Protein AF-A0ABC8ISS9-F1 (afdb_monomer)

Secondary structure (DSSP, 8-state):
---EEEEEEE--TT-GGG-EEEEEEEEEETTEEEEEEEEEEHHHIIIIIHHHHHHHHHS----

Foldseek 3Di:
DDKDWDWDWAADPVCVLVTKIWIWIWDDDPNDIDIDIFMDRPNVCVVPCVVVSVCSRVVDDDD

Radius of gyration: 13.29 Å; Cα contacts (8 Å, |Δi|>4): 107; chains: 1; bounding box: 28×23×36 Å

Structure (mmCIF, N/CA/C/O backbone):
data_AF-A0ABC8ISS9-F1
#
_entry.id   AF-A0ABC8ISS9-F1
#
loop_
_atom_site.group_PDB
_atom_site.id
_atom_site.type_symbol
_atom_site.label_atom_id
_atom_site.label_alt_id
_atom_site.label_comp_id
_atom_site.label_asym_id
_atom_site.label_entity_id
_atom_site.label_seq_id
_atom_site.pdbx_PDB_ins_code
_atom_site.Cartn_x
_atom_site.Cartn_y
_atom_site.Cartn_z
_atom_site.occupancy
_atom_site.B_iso_or_equiv
_atom_site.auth_seq_id
_atom_site.auth_comp_id
_atom_site.auth_asym_id
_atom_site.auth_atom_id
_atom_site.pdbx_PDB_model_num
ATOM 1 N N . MET A 1 1 ? -6.728 1.329 20.213 1.00 73.06 1 MET A N 1
ATOM 2 C CA . MET A 1 1 ? -6.863 0.951 18.791 1.00 73.06 1 MET A CA 1
ATOM 3 C C . MET A 1 1 ? -5.479 0.606 18.263 1.00 73.06 1 MET A C 1
ATOM 5 O O . MET A 1 1 ? -4.575 1.408 18.448 1.00 73.06 1 MET A O 1
ATOM 9 N N . GLN A 1 2 ? -5.279 -0.601 17.727 1.00 88.69 2 GLN A N 1
ATOM 10 C CA . GLN A 1 2 ? -3.961 -1.088 17.294 1.00 88.69 2 GLN A CA 1
ATOM 11 C C . GLN A 1 2 ? -3.881 -1.092 15.767 1.00 88.69 2 GLN A C 1
ATOM 13 O O . GLN A 1 2 ? -4.788 -1.596 15.103 1.00 88.69 2 GLN A O 1
ATOM 18 N N . TRP A 1 3 ? -2.783 -0.572 15.224 1.00 92.56 3 TRP A N 1
ATOM 19 C CA . TRP A 1 3 ? -2.487 -0.602 13.793 1.00 92.56 3 TRP A CA 1
ATOM 20 C C . TRP A 1 3 ? -1.592 -1.791 13.440 1.00 92.56 3 TRP A C 1
ATOM 22 O O . TRP A 1 3 ? -0.710 -2.175 14.216 1.00 92.56 3 TRP A O 1
ATOM 32 N N . ARG A 1 4 ? -1.807 -2.362 12.255 1.00 94.88 4 ARG A N 1
ATOM 33 C CA . ARG A 1 4 ? -0.906 -3.318 11.605 1.00 94.88 4 ARG A CA 1
ATOM 34 C C . ARG A 1 4 ? -0.494 -2.749 10.258 1.00 94.88 4 ARG A C 1
ATOM 36 O O . ARG A 1 4 ? -1.358 -2.358 9.482 1.00 94.88 4 ARG A O 1
ATOM 43 N N . GLN A 1 5 ? 0.808 -2.701 10.013 1.00 95.25 5 GLN A N 1
ATOM 44 C CA . GLN A 1 5 ? 1.379 -2.271 8.743 1.00 95.25 5 GLN A CA 1
ATOM 45 C C . GLN A 1 5 ? 2.186 -3.424 8.170 1.00 95.25 5 GLN A C 1
ATOM 47 O O . GLN A 1 5 ? 3.010 -4.005 8.876 1.00 95.25 5 GLN A O 1
ATOM 52 N N . GLN A 1 6 ? 1.921 -3.762 6.915 1.00 97.38 6 GLN A N 1
ATOM 53 C CA . GLN A 1 6 ? 2.635 -4.806 6.204 1.00 97.38 6 GLN A CA 1
ATOM 54 C C . GLN A 1 6 ? 2.945 -4.331 4.790 1.00 97.38 6 GLN A C 1
ATOM 56 O O . GLN A 1 6 ? 2.066 -3.843 4.079 1.00 97.38 6 GLN A O 1
ATOM 61 N N . THR A 1 7 ? 4.200 -4.506 4.396 1.00 96.25 7 TH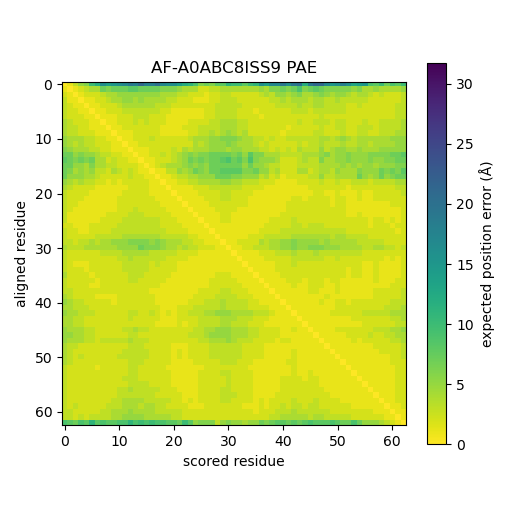R A N 1
ATOM 62 C CA . THR A 1 7 ? 4.674 -4.212 3.047 1.00 96.25 7 THR A CA 1
ATOM 63 C C . THR A 1 7 ? 4.935 -5.519 2.320 1.00 96.25 7 THR A C 1
ATOM 65 O O . THR A 1 7 ? 5.514 -6.447 2.889 1.00 96.25 7 THR A O 1
ATOM 68 N N . PHE A 1 8 ? 4.510 -5.579 1.064 1.00 97.19 8 PHE A N 1
ATOM 69 C CA . PHE A 1 8 ? 4.746 -6.696 0.164 1.00 97.19 8 PHE A CA 1
ATOM 70 C C . PHE A 1 8 ? 5.343 -6.191 -1.140 1.00 97.19 8 PHE A C 1
ATOM 72 O O . PHE A 1 8 ? 4.933 -5.153 -1.661 1.00 97.19 8 PHE A O 1
ATOM 79 N N . TRP A 1 9 ? 6.258 -6.976 -1.694 1.00 95.56 9 TRP A N 1
ATOM 80 C CA . TRP A 1 9 ? 6.666 -6.855 -3.083 1.00 95.56 9 TRP A CA 1
ATOM 81 C C . TR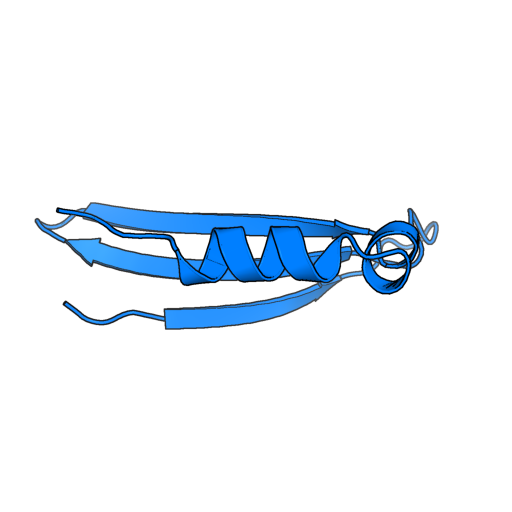P A 1 9 ? 6.048 -8.012 -3.858 1.00 95.56 9 TRP A C 1
ATOM 83 O O . TRP A 1 9 ? 6.121 -9.167 -3.436 1.00 95.56 9 TRP A O 1
ATOM 93 N N . THR A 1 10 ? 5.372 -7.689 -4.953 1.00 96.44 10 THR A N 1
ATOM 94 C CA . THR A 1 10 ? 4.619 -8.659 -5.754 1.00 96.44 10 THR A CA 1
ATOM 95 C C . THR A 1 10 ? 5.032 -8.555 -7.206 1.00 96.44 10 THR A C 1
ATOM 97 O O . THR A 1 10 ? 5.215 -7.450 -7.698 1.00 96.44 10 THR A O 1
ATOM 100 N N . GLN A 1 11 ? 5.149 -9.680 -7.902 1.00 95.81 11 GLN A N 1
ATOM 101 C CA . GLN A 1 11 ? 5.540 -9.708 -9.308 1.00 95.81 11 GLN A CA 1
ATOM 102 C C . GLN A 1 11 ? 4.635 -10.666 -10.078 1.00 95.81 11 GLN A C 1
ATOM 104 O O . GLN A 1 11 ? 4.290 -11.740 -9.583 1.00 95.81 11 GLN A O 1
ATOM 109 N N . THR A 1 12 ? 4.224 -10.253 -11.272 1.00 94.75 12 THR A N 1
ATOM 110 C CA . THR A 1 12 ? 3.501 -11.093 -12.229 1.00 94.75 12 THR A CA 1
ATOM 111 C C . THR A 1 12 ? 4.492 -11.780 -13.167 1.00 94.75 12 THR A C 1
ATOM 113 O O . THR A 1 12 ? 5.609 -11.304 -13.360 1.00 94.75 12 THR A O 1
ATOM 116 N N . ALA A 1 13 ? 4.102 -12.915 -13.753 1.00 96.06 13 ALA A N 1
ATOM 117 C CA . ALA A 1 13 ? 4.994 -13.706 -14.607 1.00 96.06 13 ALA A CA 1
ATOM 118 C C . ALA A 1 13 ? 5.481 -12.951 -15.861 1.00 96.06 13 ALA A C 1
ATOM 120 O O . ALA A 1 13 ? 6.570 -13.224 -16.354 1.00 96.06 13 ALA A O 1
ATOM 121 N N . ASP A 1 14 ? 4.687 -12.002 -16.358 1.00 93.56 14 ASP A N 1
ATOM 122 C CA . ASP A 1 14 ? 5.006 -11.127 -17.491 1.00 93.56 14 ASP A CA 1
ATOM 123 C C . ASP A 1 14 ? 5.871 -9.911 -17.109 1.00 93.56 14 ASP A C 1
ATOM 125 O O . ASP A 1 14 ? 6.312 -9.175 -17.988 1.00 93.56 14 ASP A O 1
ATOM 129 N N . GLY A 1 15 ? 6.155 -9.709 -15.817 1.00 91.75 15 GLY A N 1
ATOM 130 C CA . GLY A 1 15 ? 7.030 -8.637 -15.346 1.00 91.75 15 GLY A CA 1
ATOM 131 C C . GLY A 1 15 ? 6.406 -7.239 -15.373 1.00 91.75 15 GLY A C 1
ATOM 132 O O . GLY A 1 15 ? 7.152 -6.260 -15.407 1.00 91.75 15 GLY A O 1
ATOM 133 N N . ASP A 1 16 ? 5.072 -7.132 -15.339 1.00 92.00 16 ASP A N 1
ATOM 134 C CA . ASP A 1 16 ? 4.352 -5.851 -15.333 1.00 92.00 16 ASP A CA 1
ATOM 135 C C . ASP A 1 16 ? 4.915 -4.873 -14.283 1.00 92.00 16 ASP A C 1
ATOM 137 O O . ASP A 1 16 ? 5.049 -5.194 -13.097 1.00 92.00 16 ASP A O 1
ATOM 141 N N . GLU A 1 17 ? 5.278 -3.676 -14.749 1.00 92.00 17 GLU A N 1
ATOM 142 C CA . GLU A 1 17 ? 5.907 -2.584 -13.988 1.00 92.00 17 GLU A CA 1
ATOM 143 C C . GLU A 1 17 ? 7.177 -2.952 -13.184 1.00 92.00 17 GLU A C 1
ATOM 145 O O . GLU A 1 17 ? 7.581 -2.191 -12.301 1.00 92.00 17 GLU A O 1
ATOM 150 N N . GLY A 1 18 ? 7.818 -4.095 -13.465 1.00 92.12 18 GLY A N 1
ATOM 151 C CA . GLY A 1 18 ? 8.954 -4.600 -12.681 1.00 92.12 18 GLY A CA 1
ATOM 152 C C . GLY A 1 18 ? 8.557 -5.172 -11.313 1.00 92.12 18 GLY A C 1
ATOM 153 O O . GLY A 1 18 ? 9.412 -5.401 -10.461 1.00 92.12 18 GLY A O 1
ATOM 154 N N . GLY A 1 19 ? 7.264 -5.425 -11.101 1.00 96.06 19 GLY A N 1
ATOM 155 C CA . GLY A 1 19 ? 6.682 -5.739 -9.801 1.00 96.06 19 GLY A CA 1
ATOM 156 C C . GLY A 1 19 ? 5.997 -4.527 -9.168 1.00 96.06 19 GLY A C 1
ATOM 157 O O . GLY A 1 19 ? 6.078 -3.408 -9.659 1.00 96.06 19 GLY A O 1
ATOM 158 N N . LYS A 1 20 ? 5.259 -4.748 -8.083 1.00 97.88 20 LYS A N 1
ATOM 159 C CA . LYS A 1 20 ? 4.450 -3.740 -7.388 1.00 97.88 20 LYS A CA 1
ATOM 160 C C . LYS A 1 20 ? 4.728 -3.791 -5.897 1.00 97.88 20 LYS A C 1
ATOM 162 O O . LYS A 1 20 ? 4.613 -4.852 -5.275 1.00 97.88 20 LYS A O 1
ATOM 167 N N . HIS A 1 21 ? 5.020 -2.624 -5.335 1.00 98.06 21 HIS A N 1
ATOM 168 C CA . HIS A 1 21 ? 5.092 -2.390 -3.897 1.00 98.06 21 HIS A CA 1
ATOM 169 C C . HIS A 1 21 ? 3.680 -2.170 -3.373 1.00 98.06 21 HIS A C 1
ATOM 171 O O . HIS A 1 21 ? 2.978 -1.272 -3.839 1.00 98.06 21 HIS A O 1
ATOM 177 N N . GLN A 1 22 ? 3.254 -2.993 -2.418 1.00 98.25 22 GLN A N 1
ATOM 178 C CA . GLN A 1 22 ? 1.947 -2.896 -1.775 1.00 98.25 22 GLN A CA 1
ATOM 179 C C . GLN A 1 22 ? 2.133 -2.639 -0.283 1.00 98.25 22 GLN A C 1
ATOM 181 O O . GLN A 1 22 ? 2.689 -3.475 0.427 1.00 98.25 22 GLN A O 1
ATOM 186 N N . LEU A 1 23 ? 1.655 -1.491 0.191 1.00 98.25 23 LEU A N 1
ATOM 187 C CA . LEU A 1 23 ? 1.643 -1.124 1.602 1.00 98.25 23 LEU A CA 1
ATOM 188 C C . LEU A 1 23 ? 0.210 -1.245 2.111 1.00 98.25 23 LEU A C 1
ATOM 190 O O . LEU A 1 23 ? -0.704 -0.612 1.576 1.00 98.25 23 LEU A O 1
ATOM 194 N N . ILE A 1 24 ? 0.018 -2.073 3.134 1.00 98.31 24 ILE A N 1
ATOM 195 C CA . ILE A 1 24 ? -1.283 -2.346 3.740 1.00 98.31 24 ILE A CA 1
ATOM 196 C C . ILE A 1 24 ? -1.257 -1.886 5.196 1.00 98.31 24 ILE A C 1
ATOM 198 O O . ILE A 1 24 ? -0.502 -2.426 6.004 1.00 98.31 24 ILE A O 1
ATOM 202 N N . THR A 1 25 ? -2.126 -0.932 5.529 1.00 98.00 25 THR A N 1
ATOM 203 C CA . THR A 1 25 ? -2.368 -0.451 6.894 1.00 98.00 25 THR A CA 1
ATOM 204 C C . THR A 1 25 ? -3.765 -0.877 7.323 1.00 98.00 25 THR A C 1
ATOM 206 O O . THR A 1 25 ? -4.747 -0.521 6.676 1.00 98.00 25 THR A O 1
ATOM 209 N N . ALA A 1 26 ? -3.879 -1.628 8.415 1.00 97.81 26 ALA A N 1
ATOM 210 C CA . ALA A 1 26 ? -5.151 -2.169 8.880 1.00 97.81 26 ALA A CA 1
ATOM 211 C C . ALA A 1 26 ? -5.375 -1.976 10.383 1.00 97.81 26 ALA A C 1
ATOM 213 O O . ALA A 1 26 ? -4.432 -1.951 11.178 1.00 97.81 26 ALA A O 1
ATOM 214 N N . THR A 1 27 ? -6.643 -1.871 10.776 1.00 97.88 27 THR A N 1
ATOM 215 C CA . THR A 1 27 ? -7.078 -1.790 12.175 1.00 97.88 27 THR A CA 1
ATOM 216 C C . THR A 1 27 ? -8.531 -2.239 12.331 1.00 97.88 27 THR A C 1
ATOM 218 O O . THR A 1 27 ? -9.275 -2.320 11.355 1.00 97.88 27 THR A O 1
ATOM 221 N N . VAL A 1 28 ? -8.948 -2.508 13.566 1.00 97.38 28 VAL A N 1
ATOM 222 C CA . VAL A 1 28 ? -10.341 -2.803 13.913 1.00 97.38 28 VAL A CA 1
ATOM 223 C C . VAL A 1 28 ? -10.858 -1.707 14.841 1.00 97.38 28 VAL A C 1
ATOM 225 O O . VAL A 1 28 ? -10.242 -1.436 15.873 1.00 97.38 28 VAL A O 1
ATOM 228 N N . ASN A 1 29 ? -11.993 -1.101 14.483 1.00 96.44 29 ASN A N 1
ATOM 229 C CA . ASN A 1 29 ? -12.717 -0.136 15.315 1.00 96.44 29 ASN A CA 1
ATOM 230 C C . ASN A 1 29 ? -14.222 -0.409 15.255 1.00 96.44 29 ASN A C 1
ATOM 232 O O . ASN A 1 29 ? -14.755 -0.702 14.187 1.00 96.44 29 ASN A O 1
ATOM 236 N N . GLY A 1 30 ? -14.906 -0.359 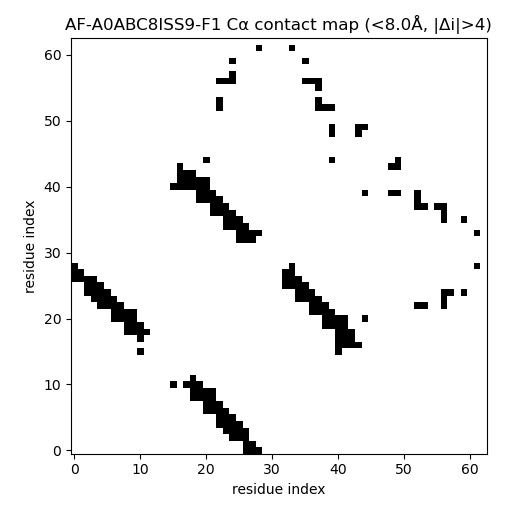16.401 1.00 94.38 30 GLY A N 1
ATOM 237 C CA . GLY A 1 30 ? -16.357 -0.572 16.476 1.00 94.38 30 GLY A CA 1
ATOM 238 C C . GLY A 1 30 ? -16.842 -1.889 15.854 1.00 94.38 30 GLY A C 1
ATOM 239 O O . GLY A 1 30 ? -17.900 -1.920 15.232 1.00 94.38 30 GLY A O 1
ATOM 240 N N . GLY A 1 31 ? -16.045 -2.962 15.941 1.00 96.19 31 GLY A N 1
ATOM 241 C CA . GLY A 1 31 ? -16.362 -4.261 15.330 1.00 96.19 31 GLY A CA 1
ATOM 242 C C . GLY A 1 31 ? -16.193 -4.323 13.805 1.00 96.19 31 GLY A C 1
ATOM 243 O O . GLY A 1 31 ? -16.527 -5.341 13.204 1.00 96.19 31 GLY A O 1
ATOM 244 N N . LYS A 1 32 ? -15.662 -3.271 13.169 1.00 97.06 32 LYS A N 1
ATOM 245 C CA . LYS A 1 32 ? -15.407 -3.209 11.723 1.00 97.06 32 LYS A CA 1
ATOM 246 C C . LYS A 1 32 ? -13.907 -3.206 11.433 1.00 97.06 32 LYS A C 1
ATOM 248 O O . LYS A 1 32 ? -13.133 -2.539 12.119 1.00 97.06 32 LYS A O 1
ATOM 253 N N . LEU A 1 33 ? -13.510 -3.952 10.403 1.00 97.19 33 LEU A N 1
ATOM 254 C CA . LEU A 1 33 ? -12.144 -3.986 9.882 1.00 97.19 33 LEU A CA 1
ATOM 255 C C . LEU A 1 33 ? -11.963 -2.871 8.848 1.00 97.19 33 LEU A C 1
ATOM 257 O O . LEU A 1 33 ? -12.691 -2.808 7.860 1.00 97.19 33 LEU A O 1
ATOM 261 N N . TYR A 1 34 ? -10.967 -2.023 9.071 1.00 97.94 34 TYR A N 1
ATOM 262 C CA . TYR A 1 34 ? -10.575 -0.943 8.176 1.00 97.94 34 TYR A CA 1
ATOM 263 C C . TYR A 1 34 ?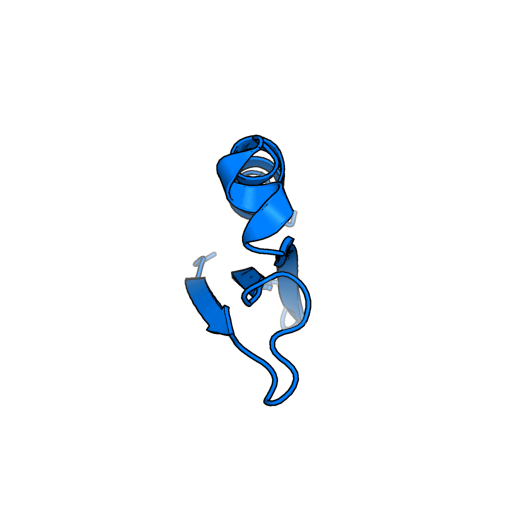 -9.214 -1.267 7.577 1.00 97.94 34 TYR A C 1
ATOM 265 O O . TYR A 1 34 ? -8.272 -1.567 8.311 1.00 97.94 34 TYR A O 1
ATOM 273 N N . ILE A 1 35 ? -9.113 -1.201 6.250 1.00 97.75 35 ILE A N 1
ATOM 274 C CA . ILE A 1 35 ? -7.889 -1.494 5.503 1.00 97.75 35 ILE A CA 1
ATOM 275 C C . ILE A 1 35 ? -7.637 -0.351 4.524 1.00 97.75 35 ILE A C 1
ATOM 277 O O . ILE A 1 35 ? -8.487 -0.040 3.692 1.00 97.75 35 ILE A O 1
ATOM 281 N N . CYS A 1 36 ? -6.451 0.238 4.592 1.00 97.88 36 CYS A N 1
ATOM 282 C CA . CYS A 1 36 ? -5.893 1.082 3.550 1.00 97.88 36 CYS A CA 1
ATOM 283 C C . CYS A 1 36 ? -4.844 0.276 2.789 1.00 97.88 36 CYS A C 1
ATOM 285 O O . CYS A 1 36 ? -3.946 -0.304 3.400 1.00 97.88 36 CYS A O 1
ATOM 287 N N . LYS A 1 37 ? -4.959 0.243 1.459 1.00 98.12 37 LYS A N 1
ATOM 288 C CA . LYS A 1 37 ? -3.928 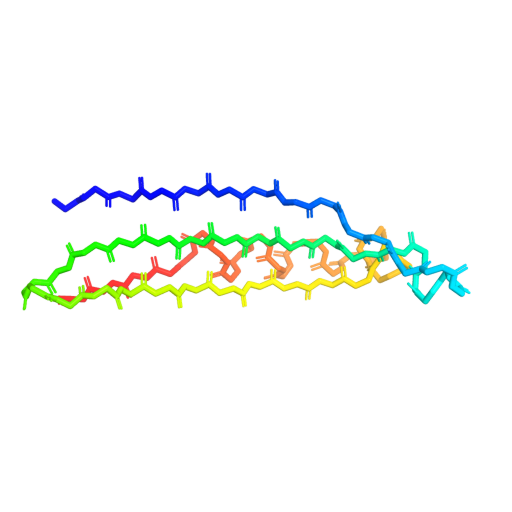-0.295 0.575 1.00 98.12 37 LYS A CA 1
ATOM 289 C C . LYS A 1 37 ? -3.463 0.801 -0.370 1.00 98.12 37 LYS A C 1
ATOM 291 O O . LYS A 1 37 ? -4.248 1.280 -1.184 1.00 98.12 37 LYS A O 1
ATOM 296 N N . ALA A 1 38 ? -2.186 1.142 -0.291 1.00 98.19 38 ALA A N 1
ATOM 297 C CA . ALA A 1 38 ? -1.527 2.029 -1.235 1.00 98.19 38 ALA A CA 1
ATOM 298 C C . ALA A 1 38 ? -0.487 1.220 -2.022 1.00 98.19 38 ALA A C 1
ATOM 300 O O . ALA A 1 38 ? 0.199 0.368 -1.455 1.00 98.19 38 ALA A O 1
ATOM 301 N N . GLN A 1 39 ? -0.392 1.442 -3.334 1.00 98.06 39 GLN A N 1
ATOM 302 C CA . GLN A 1 39 ? 0.521 0.680 -4.184 1.00 98.06 39 GLN A CA 1
ATOM 303 C C . GLN A 1 39 ? 1.106 1.517 -5.317 1.00 98.06 39 GLN A C 1
ATOM 305 O O . GLN A 1 39 ? 0.462 2.449 -5.801 1.00 98.06 39 GLN A O 1
ATOM 310 N N . ALA A 1 40 ? 2.286 1.120 -5.783 1.00 98.06 40 ALA A N 1
ATOM 311 C CA . ALA A 1 40 ? 2.849 1.561 -7.053 1.00 98.06 40 ALA A CA 1
ATOM 312 C C . ALA A 1 40 ? 3.731 0.462 -7.656 1.00 98.06 40 ALA A C 1
ATOM 314 O O . ALA A 1 40 ? 4.349 -0.313 -6.922 1.00 98.06 40 ALA A O 1
ATOM 315 N N . GLY A 1 41 ? 3.793 0.417 -8.987 1.00 97.75 41 GLY A N 1
ATOM 316 C CA . GLY A 1 41 ? 4.790 -0.367 -9.709 1.00 97.75 41 GLY A CA 1
ATOM 317 C C . GLY A 1 41 ? 6.211 0.059 -9.367 1.00 97.75 41 GLY A C 1
ATOM 318 O O . GLY A 1 41 ? 6.447 1.238 -9.092 1.00 97.75 41 GLY A O 1
ATOM 319 N N . ASP A 1 42 ? 7.149 -0.883 -9.398 1.00 97.44 42 ASP A N 1
ATOM 320 C CA . ASP A 1 42 ? 8.563 -0.669 -9.092 1.00 97.44 42 ASP A CA 1
ATOM 321 C C . ASP A 1 42 ? 9.153 0.421 -9.997 1.00 97.44 42 ASP A C 1
ATOM 323 O O . ASP A 1 42 ? 9.799 1.348 -9.510 1.00 97.44 42 ASP A O 1
ATOM 327 N N . GLU A 1 43 ? 8.771 0.427 -11.281 1.00 95.81 43 GLU A N 1
ATOM 328 C CA . GLU A 1 43 ? 9.162 1.463 -12.244 1.00 95.81 43 GLU A CA 1
ATOM 329 C C . GLU A 1 43 ? 8.821 2.893 -11.786 1.00 95.81 43 GLU A C 1
ATOM 331 O O . GLU A 1 43 ? 9.587 3.837 -11.991 1.00 95.81 43 GLU A O 1
ATOM 336 N N . ARG A 1 44 ? 7.652 3.081 -11.164 1.00 97.00 44 ARG A N 1
ATOM 337 C CA . ARG A 1 44 ? 7.207 4.381 -10.634 1.00 97.00 44 ARG A CA 1
ATOM 338 C C . ARG A 1 44 ? 7.719 4.614 -9.217 1.00 97.00 44 ARG A C 1
ATOM 340 O O . ARG A 1 44 ? 7.923 5.765 -8.826 1.00 97.00 44 ARG A O 1
ATOM 347 N N . TRP A 1 45 ? 7.934 3.544 -8.456 1.00 97.50 45 TRP A N 1
ATOM 348 C CA . TRP A 1 45 ? 8.381 3.572 -7.070 1.00 97.50 45 TRP A CA 1
ATOM 349 C C . TRP A 1 45 ? 9.698 4.330 -6.928 1.00 97.50 45 TRP A C 1
ATOM 351 O O . TRP A 1 45 ? 9.746 5.329 -6.206 1.00 97.50 45 TRP A O 1
ATOM 361 N N . PHE A 1 46 ? 10.725 3.937 -7.690 1.00 94.62 46 PHE A N 1
ATOM 362 C CA . PHE A 1 46 ? 12.029 4.608 -7.650 1.00 94.62 46 PHE A CA 1
ATOM 363 C C . PHE A 1 46 ? 12.030 5.983 -8.339 1.00 94.62 46 PHE A C 1
ATOM 365 O O . PHE A 1 46 ? 12.908 6.799 -8.070 1.00 94.62 46 PHE A O 1
ATOM 372 N N . LYS A 1 47 ? 11.026 6.288 -9.176 1.00 97.62 47 LYS A N 1
ATOM 373 C CA . LYS A 1 47 ? 10.814 7.623 -9.774 1.00 97.62 47 LYS A CA 1
ATOM 374 C C . LYS A 1 47 ? 10.079 8.600 -8.839 1.00 97.62 47 LYS A C 1
ATOM 376 O O . LYS A 1 47 ? 9.678 9.678 -9.270 1.00 97.62 47 LYS A O 1
ATOM 381 N N . GLY A 1 48 ? 9.899 8.243 -7.565 1.00 97.44 48 GLY A N 1
ATOM 382 C CA . GLY A 1 48 ? 9.365 9.127 -6.523 1.00 97.44 48 GLY A CA 1
ATOM 383 C C . GLY A 1 48 ? 7.914 8.863 -6.121 1.00 97.44 48 GLY A C 1
ATOM 384 O O . GLY A 1 48 ? 7.390 9.567 -5.255 1.00 97.44 48 GLY A O 1
ATOM 385 N N . ALA A 1 49 ? 7.252 7.848 -6.694 1.00 98.06 49 ALA A N 1
ATOM 386 C CA . ALA A 1 49 ? 5.919 7.450 -6.237 1.00 98.06 49 ALA A CA 1
ATOM 387 C C . ALA A 1 49 ? 5.939 6.905 -4.796 1.00 98.06 49 ALA A C 1
ATOM 389 O O . ALA A 1 49 ? 4.936 7.038 -4.092 1.00 98.06 49 ALA A O 1
ATOM 390 N N . ASN A 1 50 ? 7.078 6.364 -4.339 1.00 97.69 50 ASN A N 1
ATOM 391 C CA . ASN A 1 50 ? 7.269 5.849 -2.979 1.00 97.69 50 ASN A CA 1
ATOM 392 C C . ASN A 1 50 ? 6.794 6.833 -1.898 1.00 97.69 50 ASN A C 1
ATOM 394 O O . ASN A 1 50 ? 5.983 6.473 -1.052 1.00 97.69 50 ASN A O 1
ATOM 398 N N . LYS A 1 51 ? 7.176 8.111 -2.003 1.00 98.12 51 LYS A N 1
ATOM 399 C CA . LYS A 1 51 ? 6.815 9.171 -1.058 1.00 98.12 51 LYS A CA 1
ATOM 400 C C . LYS A 1 51 ? 5.304 9.326 -0.916 1.00 98.12 51 LYS A C 1
ATOM 402 O O . LYS A 1 51 ? 4.808 9.589 0.176 1.00 98.12 51 LYS A O 1
ATOM 407 N N . PHE A 1 52 ? 4.566 9.207 -2.016 1.00 98.31 52 PHE A N 1
ATOM 408 C CA . PHE A 1 52 ? 3.112 9.350 -2.002 1.00 98.31 52 PHE A CA 1
ATOM 409 C C . PHE A 1 52 ? 2.433 8.093 -1.462 1.00 98.31 52 PHE A C 1
ATOM 411 O O . PHE A 1 52 ? 1.500 8.208 -0.670 1.00 98.31 52 PHE A O 1
ATOM 418 N N . VAL A 1 53 ? 2.924 6.911 -1.842 1.00 98.12 53 VAL A N 1
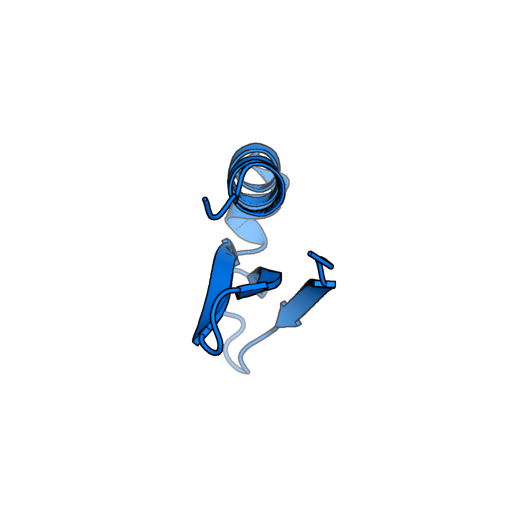ATOM 419 C CA . VAL A 1 53 ? 2.391 5.623 -1.378 1.00 98.12 53 VAL A CA 1
ATOM 420 C C . VAL A 1 53 ? 2.617 5.443 0.126 1.00 98.12 53 VAL A C 1
ATOM 422 O O . VAL A 1 53 ? 1.675 5.138 0.855 1.00 98.12 53 VAL A O 1
ATOM 425 N N . GLU A 1 54 ? 3.829 5.714 0.611 1.00 97.81 54 GLU A N 1
ATOM 426 C CA . GLU A 1 54 ? 4.169 5.689 2.038 1.00 97.81 54 GLU A CA 1
ATOM 427 C C . GLU A 1 54 ? 3.359 6.717 2.825 1.00 97.81 54 GLU A C 1
ATOM 429 O O . GLU A 1 54 ? 2.807 6.400 3.881 1.00 97.81 54 GLU A O 1
ATOM 434 N N . LYS A 1 55 ? 3.218 7.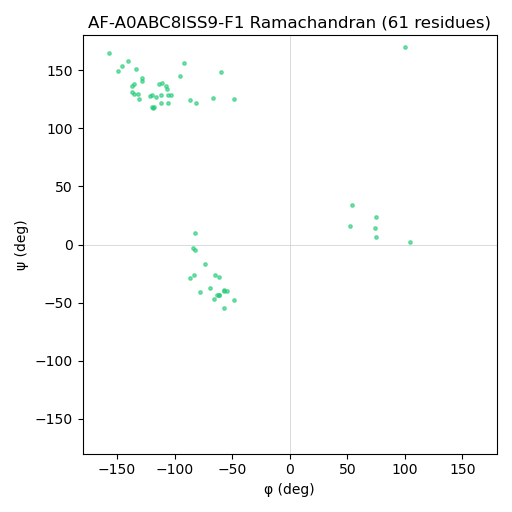943 2.300 1.00 98.12 55 LYS A N 1
ATOM 435 C CA . LYS A 1 55 ? 2.420 8.980 2.961 1.00 98.12 55 LYS A CA 1
ATOM 436 C C . LYS A 1 55 ? 0.952 8.576 3.061 1.00 98.12 55 LYS A C 1
ATOM 438 O O . LYS A 1 55 ? 0.373 8.734 4.126 1.00 98.12 55 LYS A O 1
ATOM 443 N N . ALA A 1 56 ? 0.368 8.023 1.998 1.00 97.75 56 ALA A N 1
ATOM 444 C CA . ALA A 1 56 ? -1.017 7.559 2.011 1.00 97.75 56 ALA A CA 1
ATOM 445 C C . ALA A 1 56 ? -1.243 6.435 3.038 1.00 97.75 56 ALA A C 1
ATOM 447 O O . ALA A 1 56 ? -2.220 6.477 3.784 1.00 97.75 56 ALA A O 1
ATOM 448 N N . ALA A 1 57 ? -0.323 5.466 3.117 1.00 97.19 57 ALA A N 1
ATOM 449 C CA . ALA A 1 57 ? -0.417 4.355 4.063 1.00 97.19 57 ALA A CA 1
ATOM 450 C C . ALA A 1 57 ? -0.226 4.793 5.529 1.00 97.19 57 ALA A C 1
ATOM 452 O O . ALA A 1 57 ? -0.910 4.276 6.414 1.00 97.19 57 ALA A O 1
ATOM 453 N N . THR A 1 58 ? 0.676 5.747 5.790 1.00 96.75 58 THR A N 1
ATOM 454 C CA . THR A 1 58 ? 0.997 6.238 7.146 1.00 96.75 58 THR A CA 1
ATOM 455 C C . THR A 1 58 ? 0.028 7.301 7.660 1.00 96.75 58 THR A C 1
ATOM 457 O O . THR A 1 58 ? -0.154 7.415 8.869 1.00 96.75 58 THR A O 1
ATOM 460 N N . SER A 1 59 ? -0.630 8.059 6.775 1.00 97.06 59 SER A N 1
ATOM 461 C CA . SER A 1 59 ? -1.639 9.054 7.162 1.00 97.06 59 SER A CA 1
ATOM 462 C C . SER A 1 59 ? -3.039 8.472 7.364 1.00 97.06 59 SER A C 1
ATOM 464 O O . SE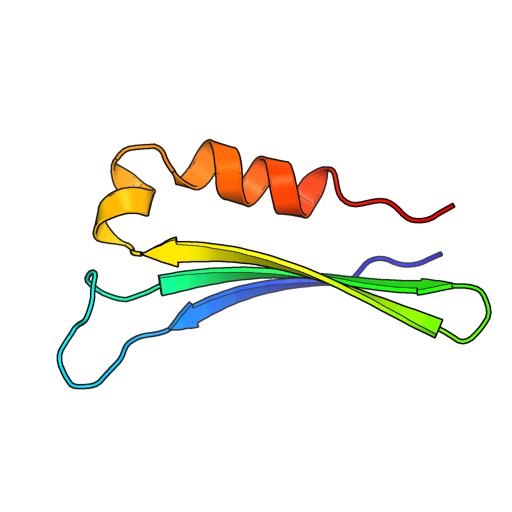R A 1 59 ? -3.963 9.219 7.682 1.00 97.06 59 SER A O 1
ATOM 466 N N . PHE A 1 60 ? -3.235 7.173 7.125 1.00 96.94 60 PHE A N 1
ATOM 467 C CA . PHE A 1 60 ? -4.537 6.536 7.276 1.00 96.94 60 PHE A CA 1
ATOM 468 C C . PHE A 1 60 ? -4.976 6.521 8.744 1.00 96.94 60 PHE A C 1
ATOM 470 O O . PHE A 1 60 ? -4.259 6.033 9.617 1.00 96.94 60 PHE A O 1
ATOM 477 N N . SER A 1 61 ? -6.172 7.041 9.010 1.00 96.31 61 SER A N 1
ATOM 478 C CA . SER A 1 61 ? -6.772 7.082 10.340 1.00 96.31 61 SER A CA 1
ATOM 479 C C . SER A 1 61 ? -8.269 6.796 10.268 1.00 96.31 61 SER A C 1
ATOM 481 O O . SER A 1 61 ? -8.907 6.931 9.224 1.00 96.31 61 SER A O 1
ATOM 483 N N . VAL A 1 62 ? -8.825 6.353 11.391 1.00 94.94 62 VAL A N 1
ATOM 484 C CA . VAL A 1 62 ? -10.247 6.053 11.562 1.00 94.94 62 VAL A CA 1
ATOM 485 C C . VAL A 1 62 ? -10.659 6.669 12.897 1.00 94.94 62 VAL A C 1
ATOM 487 O O . VAL A 1 62 ? -9.955 6.466 13.889 1.00 94.94 62 VAL A O 1
ATOM 490 N N . ALA A 1 63 ? -11.744 7.447 12.887 1.00 89.12 63 ALA A N 1
ATOM 491 C CA . ALA A 1 63 ? -12.335 8.061 14.078 1.00 89.12 63 ALA A CA 1
ATOM 492 C C . ALA A 1 63 ? -13.213 7.066 14.850 1.00 89.12 63 ALA A C 1
ATOM 494 O 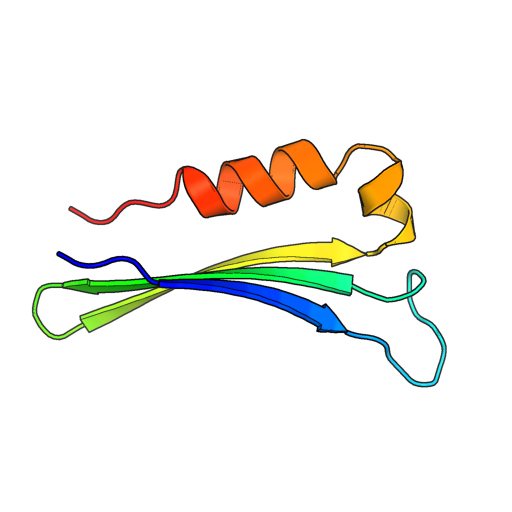O . ALA A 1 63 ? -13.792 6.161 14.203 1.00 89.12 63 ALA A O 1
#

pLDDT: mean 96.0, std 3.65, range [73.06, 98.31]

Mean predicted aligned error: 2.61 Å

Organism: Eruca vesicaria subsp. sativa (NCBI:txid29727)

Solvent-accessible surface area (backbone atoms only — not comparable to full-atom values): 3717 Å² total; per-residue (Å²): 130,63,81,45,78,50,76,46,81,45,72,54,96,88,44,60,51,74,13,34,42,37,35,37,29,34,38,63,57,97,92,40,82,48,76,46,76,29,65,44,33,42,68,46,29,82,73,56,46,44,64,56,32,53,46,57,35,71,69,64,83,81,134

Sequence (63 aa):
MQWRQQTFWTQTADGDEGGKHQLITATVNGGKLYICKAQAGDERWFKGANKFVEKAATSFSVA

Nearest PDB structures (foldseek):
  5xnl-assembly1_p  TM=9.994E-01  e=1.355E-06  Pisum sativum
  8bd3-assembly1_f1  TM=9.943E-01  e=9.995E-05  Chlorella ohadii
  7piw-assembly1_P1  TM=9.624E-01  e=6.501E-05  Dunaliella salina
  6kac-assembly1_p  TM=9.638E-01  e=3.631E-04  Chlamydomonas reinhardtii
  2k4v-assembly1_A  TM=5.329E-01  e=1.799E-01  Pseudomonas aeruginosa

InterPro domains:
  IPR002683 PsbP, C-terminal [PF01789] (12-62)
  IPR016123 Mog1/PsbP, alpha/beta/alpha sandwich [SSF55724] (7-62)